Protein AF-A0A1H0P4Z0-F1 (afdb_monomer_lite)

Secondary structure (DSSP, 8-state):
----HHHHHHHHHHHHHHHHHHHTT----HHHHT---------TT--EEBTTT--EESS--HHHHHHTT-S-HHHHHHTT-B-

pLDDT: mean 74.06, std 16.57, range [48.56, 93.88]

Sequence (83 aa):
MHIPESMAKGIRKCHMESCERIERGEEKPSKLANITMKTKHPTRYHRGICSICGEWCEMITKEHAHRHGFESADAMARAGVVK

Organism: Selenomonas ruminantium (NCBI:txid971)

Radius of gyration: 26.12 Å; chains: 1; bounding box: 42×52×55 Å

Foldseek 3Di:
DDDPVVVVVVVVVVVVVVVVCVVVPPPPPVVVVVVPVDDPQQAQQDFAAQQVPRDTDNGQDQVNCVVVPHPGSRSVRNVVRGD

Structure (mmCIF, N/CA/C/O backbone):
data_AF-A0A1H0P4Z0-F1
#
_entry.id   AF-A0A1H0P4Z0-F1
#
loop_
_atom_site.group_PDB
_atom_site.id
_atom_site.type_symbol
_atom_site.label_atom_id
_atom_site.label_alt_id
_atom_site.label_comp_id
_atom_site.label_asym_id
_atom_site.label_entity_id
_atom_site.label_seq_id
_atom_site.pdbx_PDB_ins_code
_atom_site.Cartn_x
_atom_site.Cartn_y
_atom_site.Cartn_z
_atom_site.occupancy
_atom_site.B_iso_or_equiv
_atom_site.auth_seq_id
_atom_site.auth_comp_id
_atom_site.auth_asym_id
_atom_site.auth_atom_id
_atom_site.pdbx_PDB_model_num
ATOM 1 N N . MET A 1 1 ? 32.966 34.806 -31.068 1.00 48.56 1 MET A N 1
ATOM 2 C CA . MET A 1 1 ? 31.814 34.048 -31.605 1.00 48.56 1 MET A CA 1
ATOM 3 C C . MET A 1 1 ? 30.872 35.061 -32.247 1.00 48.56 1 MET A C 1
ATOM 5 O O . MET A 1 1 ? 30.313 35.867 -31.518 1.00 48.56 1 MET A O 1
ATOM 9 N N . HIS A 1 2 ? 30.785 35.118 -33.578 1.00 62.59 2 HIS A N 1
ATOM 10 C CA . HIS A 1 2 ? 29.934 36.085 -34.285 1.00 62.59 2 HIS A CA 1
ATOM 11 C C . HIS A 1 2 ? 28.665 35.357 -34.740 1.00 62.59 2 HIS A C 1
ATOM 13 O O . HIS A 1 2 ? 28.750 34.432 -35.544 1.00 62.59 2 HIS A O 1
ATOM 19 N N . ILE A 1 3 ? 27.513 35.698 -34.156 1.00 60.75 3 ILE A N 1
ATOM 20 C CA . ILE A 1 3 ? 26.237 35.058 -34.498 1.00 60.75 3 ILE A CA 1
ATOM 21 C C . ILE A 1 3 ? 25.678 35.777 -35.732 1.00 60.75 3 ILE A C 1
ATOM 23 O O . ILE A 1 3 ? 25.465 36.988 -35.659 1.00 60.75 3 ILE A O 1
ATOM 27 N N . PRO A 1 4 ? 25.430 35.076 -36.851 1.00 64.56 4 PRO A N 1
ATOM 28 C CA . PRO A 1 4 ? 24.885 35.697 -38.052 1.00 64.56 4 PRO A CA 1
ATOM 29 C C . PRO A 1 4 ? 23.505 36.318 -37.778 1.00 64.56 4 PRO A C 1
ATOM 31 O O . PRO A 1 4 ? 22.661 35.733 -37.094 1.00 64.56 4 PRO A O 1
ATOM 34 N N . GLU A 1 5 ? 23.260 37.513 -38.324 1.00 61.47 5 GLU A N 1
ATOM 35 C CA . GLU A 1 5 ? 22.076 38.335 -38.016 1.00 61.47 5 GLU A CA 1
ATOM 36 C C . GLU A 1 5 ? 20.737 37.637 -38.305 1.00 61.47 5 GLU A C 1
ATOM 38 O O . GLU A 1 5 ? 19.731 37.915 -37.646 1.00 61.47 5 GLU A O 1
ATOM 43 N N . SER A 1 6 ? 20.720 36.705 -39.262 1.00 61.78 6 SER A N 1
ATOM 44 C CA . SER A 1 6 ? 19.555 35.874 -39.584 1.00 61.78 6 SER A CA 1
ATOM 45 C C . SER A 1 6 ? 19.150 34.970 -38.415 1.00 61.78 6 SER A C 1
ATOM 47 O O . SER A 1 6 ? 17.962 34.865 -38.106 1.00 61.78 6 SER A O 1
ATOM 49 N N . MET A 1 7 ? 20.122 34.399 -37.695 1.00 59.00 7 MET A N 1
ATOM 50 C CA . MET A 1 7 ? 19.875 33.615 -36.482 1.00 59.00 7 MET A CA 1
ATOM 51 C C . MET A 1 7 ? 19.434 34.511 -35.320 1.00 59.00 7 MET A C 1
ATOM 53 O O . MET A 1 7 ? 18.481 34.177 -34.622 1.00 59.00 7 MET A O 1
ATOM 57 N N . ALA A 1 8 ? 20.034 35.693 -35.151 1.00 59.66 8 ALA A N 1
ATOM 58 C CA . ALA A 1 8 ? 19.649 36.634 -34.092 1.00 59.66 8 ALA A CA 1
ATOM 59 C C . ALA A 1 8 ? 18.216 37.188 -34.255 1.00 59.66 8 ALA A C 1
ATOM 61 O O . ALA A 1 8 ? 17.549 37.515 -33.269 1.00 59.66 8 ALA A O 1
ATOM 62 N N . LYS A 1 9 ? 17.719 37.315 -35.492 1.00 58.75 9 LYS A N 1
ATOM 63 C CA . LYS A 1 9 ? 16.317 37.680 -35.771 1.00 58.75 9 LYS A CA 1
ATOM 64 C C . LYS A 1 9 ? 15.356 36.522 -35.470 1.00 58.75 9 LYS A C 1
ATOM 66 O O . LYS A 1 9 ? 14.316 36.761 -34.863 1.00 58.75 9 LYS A O 1
ATOM 71 N N . GLY A 1 10 ? 15.726 35.283 -35.809 1.00 58.97 10 GLY A N 1
ATOM 72 C CA . GLY A 1 10 ? 14.933 34.088 -35.488 1.00 58.97 10 GLY A CA 1
ATOM 73 C C . GLY A 1 10 ? 14.804 33.835 -33.983 1.00 58.97 10 GLY A C 1
ATOM 74 O O . GLY A 1 10 ? 13.705 33.600 -33.488 1.00 58.97 10 GLY A O 1
ATOM 75 N N . ILE A 1 11 ? 15.904 33.984 -33.238 1.00 59.91 11 ILE A N 1
ATOM 76 C CA . ILE A 1 11 ? 15.933 33.791 -31.778 1.00 59.91 11 ILE A CA 1
ATOM 77 C C . ILE A 1 11 ? 15.015 34.795 -31.065 1.00 59.91 11 ILE A C 1
ATOM 79 O O . ILE A 1 11 ? 14.255 34.415 -30.177 1.00 59.91 11 ILE A O 1
ATOM 83 N N . ARG A 1 12 ? 15.031 36.069 -31.483 1.00 59.84 12 ARG A N 1
ATOM 84 C CA . ARG A 1 12 ? 14.158 37.108 -30.908 1.00 59.84 12 ARG A CA 1
ATOM 85 C C . ARG A 1 12 ? 12.677 36.845 -31.169 1.00 59.84 12 ARG A C 1
ATOM 87 O O . ARG A 1 12 ? 11.868 37.094 -30.283 1.00 59.84 12 ARG A O 1
ATOM 94 N N . LYS A 1 13 ? 12.325 36.310 -32.341 1.00 56.56 13 LYS A N 1
ATOM 95 C CA . LYS A 1 13 ? 10.936 35.963 -32.669 1.00 56.56 13 LYS A CA 1
ATOM 96 C C . LYS A 1 13 ? 10.408 34.844 -31.762 1.00 56.56 13 LYS A C 1
ATOM 98 O O . LYS A 1 13 ? 9.370 35.023 -31.135 1.00 56.56 13 LYS A O 1
ATOM 103 N N . CYS A 1 14 ? 11.181 33.768 -31.596 1.00 55.00 14 CYS A N 1
ATOM 104 C CA . CYS A 1 14 ? 10.817 32.660 -30.705 1.00 55.00 14 CYS A CA 1
ATOM 105 C C . CYS A 1 14 ? 10.729 33.080 -29.225 1.00 55.00 14 CYS A C 1
ATOM 107 O O . CYS A 1 14 ? 9.913 32.541 -28.476 1.00 55.00 14 CYS A O 1
ATOM 109 N N . HIS A 1 15 ? 11.575 34.024 -28.793 1.00 56.56 15 HIS A N 1
ATOM 110 C CA . HIS A 1 15 ? 11.559 34.546 -27.425 1.00 56.56 15 HIS A CA 1
ATOM 111 C C . HIS A 1 15 ? 10.280 35.341 -27.123 1.00 56.56 15 HIS A C 1
ATOM 113 O O . HIS A 1 15 ? 9.646 35.085 -26.103 1.00 56.56 15 HIS A O 1
ATOM 119 N N . MET A 1 16 ? 9.857 36.228 -28.031 1.00 56.81 16 MET A N 1
ATOM 120 C CA . MET A 1 16 ? 8.627 37.016 -27.868 1.00 56.81 16 MET A CA 1
ATOM 121 C C . MET A 1 16 ? 7.376 36.123 -27.859 1.00 56.81 16 MET A C 1
ATOM 123 O O . MET A 1 16 ? 6.548 36.254 -26.963 1.00 56.81 16 MET A O 1
ATOM 127 N N . GLU A 1 17 ? 7.282 35.143 -28.769 1.00 57.44 17 GLU A N 1
ATOM 128 C CA . GLU A 1 17 ? 6.168 34.174 -28.793 1.00 57.44 17 GLU A CA 1
ATOM 129 C C . GLU A 1 17 ? 6.109 33.312 -27.518 1.00 57.44 17 GLU A C 1
ATOM 131 O O . GLU A 1 17 ? 5.029 32.938 -27.060 1.00 57.44 17 GLU A O 1
ATOM 136 N N . SER A 1 18 ? 7.265 33.007 -26.916 1.00 56.12 18 SER A N 1
ATOM 137 C CA . SER A 1 18 ? 7.324 32.264 -25.651 1.00 56.12 18 SER A CA 1
ATOM 138 C C . SER A 1 18 ? 6.902 33.122 -24.456 1.00 56.12 18 SER A C 1
ATOM 140 O O . SER A 1 18 ? 6.168 32.630 -23.603 1.00 56.12 18 SER A O 1
ATOM 142 N N . CYS A 1 19 ? 7.312 34.393 -24.392 1.00 57.88 19 CYS A N 1
ATOM 143 C CA . CYS A 1 19 ? 6.897 35.314 -23.328 1.00 57.88 19 CYS A CA 1
ATOM 144 C C . CYS A 1 19 ? 5.387 35.598 -23.374 1.00 57.88 19 CYS A C 1
ATOM 146 O O . CYS A 1 19 ? 4.720 35.497 -22.346 1.00 57.88 19 CYS A O 1
ATOM 148 N N . GLU A 1 20 ? 4.819 35.827 -24.563 1.00 54.31 20 GLU A N 1
ATOM 149 C CA . GLU A 1 20 ? 3.378 36.075 -24.722 1.00 54.31 20 GLU A CA 1
ATOM 150 C C . GLU A 1 20 ? 2.505 34.877 -24.302 1.00 54.31 20 GLU A C 1
ATOM 152 O O . GLU A 1 20 ? 1.403 35.069 -23.783 1.00 54.31 20 GLU A O 1
ATOM 157 N N . ARG A 1 21 ? 2.984 33.637 -24.483 1.00 55.81 21 ARG A N 1
ATOM 158 C CA . ARG A 1 21 ? 2.285 32.419 -24.022 1.00 55.81 21 ARG A CA 1
ATOM 159 C C . ARG A 1 21 ? 2.363 32.197 -22.512 1.00 55.81 21 ARG A C 1
ATOM 161 O O . ARG A 1 21 ? 1.471 31.567 -21.952 1.00 55.81 21 ARG A O 1
ATOM 168 N N . ILE A 1 22 ? 3.412 32.691 -21.856 1.00 57.62 22 ILE A N 1
ATOM 169 C CA . ILE A 1 22 ? 3.573 32.590 -20.397 1.00 57.62 22 ILE A CA 1
ATOM 170 C C . ILE A 1 22 ? 2.664 33.604 -19.689 1.00 57.62 22 I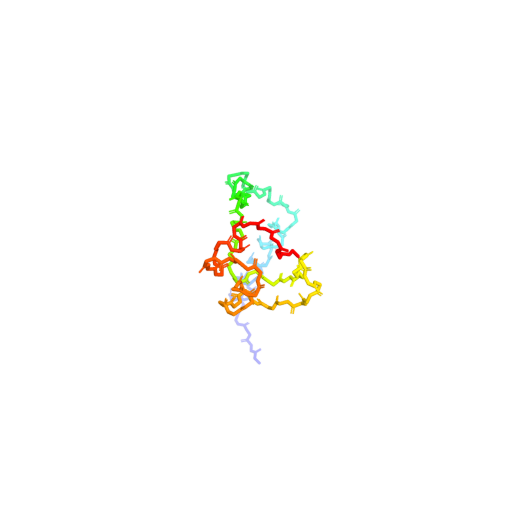LE A C 1
ATOM 172 O O . ILE A 1 22 ? 2.042 33.268 -18.683 1.00 57.62 22 ILE A O 1
ATOM 176 N N . GLU A 1 23 ? 2.560 34.82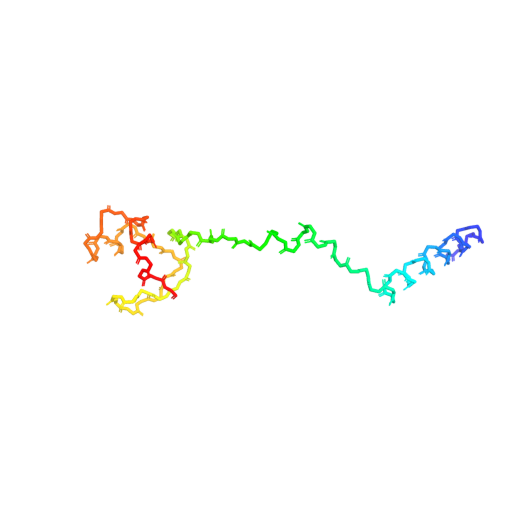6 -20.218 1.00 57.00 23 GLU A N 1
ATOM 177 C CA . GLU A 1 23 ? 1.739 35.898 -19.634 1.00 57.00 23 GLU A CA 1
ATOM 178 C C . GLU A 1 23 ? 0.237 35.666 -19.828 1.00 57.00 23 GLU A C 1
ATOM 180 O O . GLU A 1 23 ? -0.578 35.966 -18.954 1.00 57.00 23 GLU A O 1
ATOM 185 N N . ARG A 1 24 ? -0.143 35.074 -20.961 1.00 57.31 24 ARG A N 1
ATOM 186 C CA . ARG A 1 24 ? -1.527 34.741 -21.288 1.00 57.31 24 ARG A CA 1
ATOM 187 C C . ARG A 1 24 ? 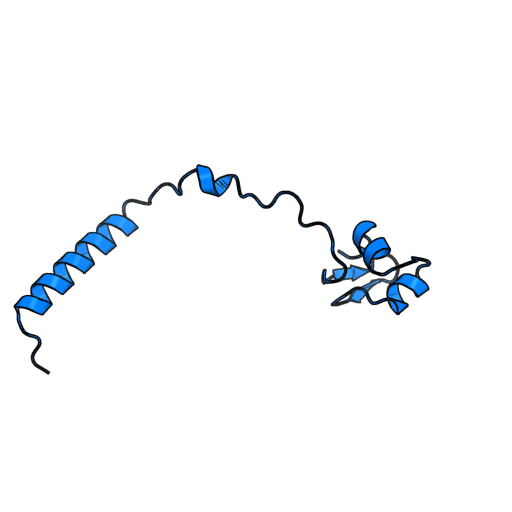-1.851 33.351 -20.748 1.00 57.31 24 ARG A C 1
ATOM 189 O O . ARG A 1 24 ? -2.066 32.440 -21.535 1.00 57.31 24 ARG A O 1
ATOM 196 N N . GLY A 1 25 ? -1.811 33.199 -19.419 1.00 52.50 25 GLY A N 1
ATOM 197 C CA . GLY A 1 25 ? -1.993 31.932 -18.707 1.00 52.50 25 GLY A CA 1
ATOM 198 C C . GLY A 1 25 ? -3.032 31.037 -19.378 1.00 52.50 25 GLY A C 1
ATOM 199 O O . GLY A 1 25 ? -4.233 31.261 -19.236 1.00 52.50 25 GLY A O 1
ATOM 200 N N . GLU A 1 26 ? -2.552 30.059 -20.152 1.00 54.50 26 GLU A N 1
ATOM 201 C CA . GLU A 1 26 ? -3.402 29.118 -20.867 1.00 54.50 26 GLU A CA 1
ATOM 202 C C . GLU A 1 26 ? -4.220 28.386 -19.796 1.00 54.50 26 GLU A C 1
ATOM 204 O O . GLU A 1 26 ? -3.661 27.667 -18.958 1.00 54.50 26 GLU A O 1
ATOM 209 N N . GLU A 1 27 ? -5.539 28.613 -19.769 1.00 59.59 27 GLU A N 1
ATOM 210 C CA . GLU A 1 27 ? -6.457 27.804 -18.977 1.00 59.59 27 GLU A CA 1
ATOM 211 C C . GLU A 1 27 ? -6.165 26.350 -19.335 1.00 59.59 27 GLU A C 1
ATOM 213 O O . GLU A 1 27 ? -6.430 25.904 -20.456 1.00 59.59 27 GLU A O 1
ATOM 218 N N . LYS A 1 28 ? -5.527 25.629 -18.402 1.00 58.03 28 LYS A N 1
ATOM 219 C CA . LYS A 1 28 ? -5.188 24.213 -18.564 1.00 58.03 28 LYS A CA 1
ATOM 220 C C . LYS A 1 28 ? -6.426 23.535 -19.143 1.00 58.03 28 LYS A C 1
ATOM 222 O O . LYS A 1 28 ? -7.491 23.683 -18.539 1.00 58.03 28 LYS A O 1
ATOM 227 N N . PRO A 1 29 ? -6.332 22.818 -20.278 1.00 55.62 29 PRO A N 1
ATOM 228 C CA . PRO A 1 29 ? -7.514 22.272 -20.918 1.00 55.62 29 PRO A CA 1
ATOM 229 C C . PRO A 1 29 ? -8.257 21.431 -19.884 1.00 55.62 29 PRO A C 1
ATOM 231 O O . PRO A 1 29 ? -7.730 20.442 -19.371 1.00 55.62 29 PRO A O 1
ATOM 234 N N . SER A 1 30 ? -9.476 2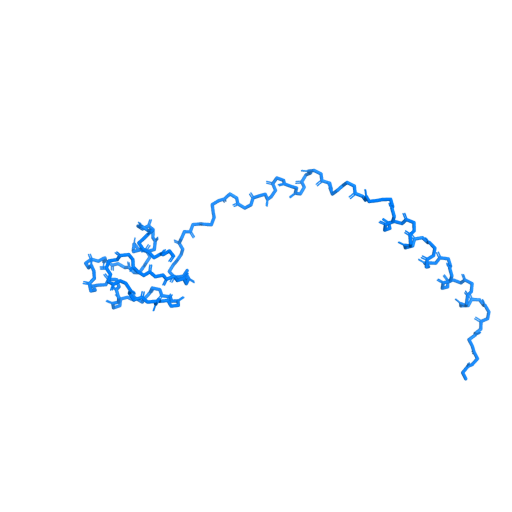1.852 -19.553 1.00 57.28 30 SER A N 1
ATOM 235 C CA . SER A 1 30 ? -10.338 21.283 -18.506 1.00 57.28 30 SER A CA 1
ATOM 236 C C . SER A 1 30 ? -10.562 19.771 -18.659 1.00 57.28 30 SER A C 1
ATOM 238 O O . SER A 1 30 ? -10.901 19.078 -17.703 1.00 57.28 30 SER A O 1
ATOM 240 N N . LYS A 1 31 ? -10.270 19.227 -19.846 1.00 55.41 31 LYS A N 1
ATOM 241 C CA . LYS A 1 31 ? -10.243 17.792 -20.154 1.00 55.41 31 LYS A CA 1
ATOM 242 C C . LYS A 1 31 ? -9.128 17.010 -19.434 1.00 55.41 31 LYS A C 1
ATOM 244 O O . LYS A 1 31 ? -9.324 15.829 -19.175 1.00 55.41 31 LYS A O 1
ATOM 249 N N . LEU A 1 32 ? -8.003 17.636 -19.067 1.00 54.00 32 LEU A N 1
ATOM 250 C CA . LEU A 1 32 ? -6.927 17.005 -18.279 1.00 54.00 32 LEU A CA 1
ATOM 251 C C . LEU A 1 32 ? -7.146 17.130 -16.761 1.00 54.00 32 LEU A C 1
ATOM 253 O O . LEU A 1 32 ? -6.628 16.314 -16.004 1.00 54.00 32 LEU A O 1
ATOM 257 N N . ALA A 1 33 ? -7.945 18.102 -16.305 1.00 53.28 33 ALA A N 1
ATOM 258 C CA . ALA A 1 33 ? -8.263 18.284 -14.882 1.00 53.28 33 ALA A CA 1
ATOM 259 C C . ALA A 1 33 ? -9.112 17.130 -14.307 1.00 53.28 33 ALA A C 1
ATOM 261 O O . ALA A 1 33 ? -9.030 16.824 -13.116 1.00 53.28 33 ALA A O 1
ATOM 262 N N . ASN A 1 34 ? -9.865 16.439 -15.172 1.00 50.47 34 ASN A N 1
ATOM 263 C CA . ASN A 1 34 ? -10.657 15.253 -14.830 1.00 50.47 34 ASN A CA 1
ATOM 264 C C . ASN A 1 34 ? -9.866 13.935 -14.844 1.00 50.47 34 ASN A C 1
ATOM 266 O O . ASN A 1 34 ? -10.414 12.906 -14.456 1.00 50.47 34 ASN A O 1
ATOM 270 N N . ILE A 1 35 ? -8.566 13.958 -15.171 1.00 55.72 35 ILE A N 1
ATOM 271 C CA . ILE A 1 35 ? -7.620 12.901 -14.760 1.00 55.72 35 ILE A CA 1
ATOM 272 C C . ILE A 1 35 ? -7.192 13.168 -13.306 1.00 55.72 35 ILE A C 1
ATOM 274 O O . ILE A 1 35 ? -6.044 12.999 -12.901 1.00 55.72 35 ILE A O 1
ATOM 278 N N . THR A 1 36 ? -8.121 13.640 -12.478 1.00 54.97 36 THR A N 1
ATOM 279 C CA . THR A 1 36 ? -7.981 13.540 -11.036 1.00 54.97 36 THR A CA 1
ATOM 280 C C . THR A 1 36 ? -7.931 12.045 -10.764 1.00 54.97 36 THR A C 1
ATOM 282 O O . THR A 1 36 ? -8.901 11.346 -11.048 1.00 54.97 36 THR A O 1
ATOM 285 N N . MET A 1 37 ? -6.771 11.548 -10.327 1.00 57.53 37 MET A N 1
ATOM 286 C CA . MET A 1 37 ? -6.509 10.136 -10.051 1.00 57.53 37 MET A CA 1
ATOM 287 C C . MET A 1 37 ? -7.522 9.598 -9.038 1.00 57.53 37 MET A C 1
ATOM 289 O O . MET A 1 37 ? -7.284 9.593 -7.831 1.00 57.53 37 MET A O 1
ATOM 293 N N . LYS A 1 38 ? -8.688 9.175 -9.525 1.00 57.81 38 LYS A N 1
ATOM 294 C CA . LYS A 1 38 ? -9.681 8.490 -8.718 1.00 57.81 38 LYS A CA 1
ATOM 295 C C . LYS A 1 38 ? -9.051 7.156 -8.347 1.00 57.81 38 LYS A C 1
ATOM 297 O O . LYS A 1 38 ? -8.659 6.379 -9.214 1.00 57.81 38 LYS A O 1
ATOM 302 N N . THR A 1 39 ? -8.914 6.964 -7.037 1.00 58.09 39 THR A N 1
ATOM 303 C CA . THR A 1 39 ? -8.500 5.729 -6.365 1.00 58.09 39 THR A CA 1
ATOM 304 C C . THR A 1 39 ? -7.071 5.264 -6.658 1.00 58.09 39 THR A C 1
ATOM 306 O O . THR A 1 39 ? -6.844 4.298 -7.382 1.00 58.09 39 THR A O 1
ATOM 309 N N . LYS A 1 40 ? -6.083 5.869 -5.975 1.00 65.44 40 LYS A N 1
ATOM 310 C CA . LYS A 1 40 ? -4.874 5.117 -5.597 1.00 65.44 40 LYS A CA 1
ATOM 311 C C . LYS A 1 40 ? -5.329 3.984 -4.680 1.00 65.44 40 LYS A C 1
ATOM 313 O O . LYS A 1 40 ? -5.515 4.195 -3.485 1.00 65.44 40 LYS A O 1
ATOM 318 N N . HIS A 1 41 ? -5.580 2.806 -5.246 1.00 71.38 41 HIS A N 1
ATOM 319 C CA . HIS A 1 41 ? -5.792 1.615 -4.438 1.00 71.38 41 HIS A CA 1
ATOM 320 C C . HIS A 1 41 ? -4.561 1.427 -3.544 1.00 71.38 41 HIS A C 1
ATOM 322 O O . HIS A 1 41 ? -3.438 1.492 -4.058 1.00 71.38 41 HIS A O 1
ATOM 328 N N . PRO A 1 42 ? -4.735 1.245 -2.225 1.00 75.56 42 PRO A N 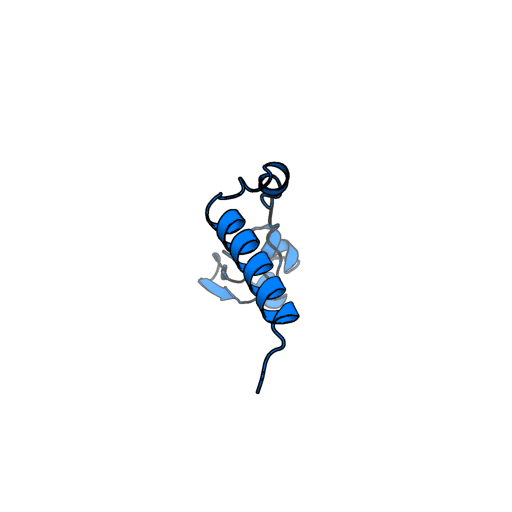1
ATOM 329 C CA . PRO A 1 42 ? -3.609 0.995 -1.346 1.00 75.56 42 PRO A CA 1
ATOM 330 C C . PRO A 1 42 ? -2.950 -0.314 -1.787 1.00 75.56 42 PRO A C 1
ATOM 332 O O . PRO A 1 42 ? -3.564 -1.381 -1.801 1.00 75.56 42 PRO A O 1
ATOM 335 N N . THR A 1 43 ? -1.704 -0.197 -2.236 1.00 85.56 43 THR A N 1
ATOM 336 C CA . THR A 1 43 ? -0.874 -1.334 -2.637 1.00 85.56 43 THR A CA 1
ATOM 337 C C . THR A 1 43 ? 0.106 -1.648 -1.521 1.00 85.56 43 THR A C 1
ATOM 339 O O . THR A 1 43 ? 0.404 -0.799 -0.681 1.00 85.56 43 THR A O 1
ATOM 342 N N . ARG A 1 44 ? 0.676 -2.854 -1.534 1.00 85.19 44 ARG A N 1
ATOM 343 C CA . ARG A 1 44 ? 1.710 -3.250 -0.569 1.00 85.19 44 ARG A CA 1
ATOM 344 C C . ARG A 1 44 ? 2.954 -2.350 -0.571 1.00 85.19 44 ARG A C 1
ATOM 346 O O . ARG A 1 44 ? 3.731 -2.403 0.368 1.00 85.19 44 ARG A O 1
ATOM 353 N N . TYR A 1 45 ? 3.161 -1.544 -1.612 1.00 86.25 45 TYR A N 1
ATOM 354 C CA . TYR A 1 45 ? 4.287 -0.609 -1.728 1.00 86.25 45 TYR A CA 1
ATOM 355 C C . TYR A 1 45 ? 3.978 0.778 -1.153 1.00 86.25 45 TYR A C 1
ATOM 357 O O . TYR A 1 45 ? 4.754 1.717 -1.337 1.00 86.25 45 TYR A O 1
ATOM 365 N N . HIS A 1 46 ? 2.828 0.935 -0.496 1.00 83.62 46 HIS A N 1
ATOM 366 C CA . HIS A 1 46 ? 2.514 2.167 0.195 1.00 83.62 46 HIS A CA 1
ATOM 367 C C . HIS A 1 46 ? 3.367 2.282 1.460 1.00 83.62 46 HIS A C 1
ATOM 369 O O . HIS A 1 46 ? 3.280 1.448 2.359 1.00 83.62 46 HIS A O 1
ATOM 375 N N . ARG A 1 47 ? 4.196 3.327 1.497 1.00 88.50 47 ARG A N 1
ATOM 376 C CA . ARG A 1 47 ? 4.962 3.723 2.680 1.00 88.50 47 ARG A CA 1
ATOM 377 C C . ARG A 1 47 ? 4.022 4.358 3.697 1.00 88.50 47 ARG A C 1
ATOM 379 O O . ARG A 1 47 ? 3.236 5.218 3.303 1.00 88.50 47 ARG A O 1
ATOM 386 N N . GLY A 1 48 ? 4.140 3.971 4.960 1.00 90.25 48 GLY A N 1
ATOM 387 C CA . GLY A 1 48 ? 3.341 4.537 6.042 1.00 90.25 48 GLY A CA 1
ATOM 388 C C . GLY A 1 48 ? 3.571 3.832 7.371 1.00 90.25 48 GLY A C 1
ATOM 389 O O . GLY A 1 48 ? 4.432 2.959 7.499 1.00 90.25 48 GLY A O 1
ATOM 390 N N . ILE A 1 49 ? 2.777 4.207 8.364 1.00 91.69 49 ILE A N 1
ATOM 391 C CA . ILE A 1 49 ? 2.786 3.622 9.701 1.00 91.69 49 ILE A CA 1
ATOM 392 C C . ILE A 1 49 ? 1.699 2.557 9.775 1.00 91.69 49 ILE A C 1
ATOM 394 O O . ILE A 1 49 ? 0.546 2.792 9.406 1.00 91.69 49 ILE A O 1
ATOM 398 N N . CYS A 1 50 ? 2.050 1.375 10.274 1.00 92.69 50 CYS A N 1
ATOM 399 C CA . CYS A 1 50 ? 1.064 0.349 10.575 1.00 92.69 50 CYS A CA 1
ATOM 400 C C . CYS A 1 50 ? 0.215 0.778 11.778 1.00 92.69 50 CYS A C 1
ATOM 402 O O . CYS A 1 50 ? 0.722 0.931 12.884 1.00 92.69 50 CYS A O 1
ATOM 404 N N . SER A 1 51 ? -1.096 0.908 11.593 1.00 90.75 51 SER A N 1
ATOM 405 C CA . SER A 1 51 ? -2.037 1.301 12.654 1.00 90.75 51 SER A CA 1
ATOM 406 C C . SER A 1 51 ? -2.204 0.235 13.747 1.00 90.75 51 SER A C 1
ATOM 408 O O . SER A 1 51 ? -2.833 0.506 14.764 1.00 90.75 51 SER A O 1
ATOM 410 N N . ILE A 1 52 ? -1.682 -0.982 13.535 1.00 91.75 52 ILE A N 1
ATOM 411 C CA . ILE A 1 52 ? -1.793 -2.105 14.479 1.00 91.75 52 ILE A CA 1
ATOM 412 C C . ILE A 1 52 ? -0.605 -2.126 15.449 1.00 91.75 52 ILE A C 1
ATOM 414 O O . ILE A 1 52 ? -0.806 -2.285 16.648 1.00 91.75 52 ILE A O 1
ATOM 418 N N . CYS A 1 53 ? 0.628 -1.971 14.949 1.00 93.00 53 CYS A N 1
ATOM 419 C CA . CYS A 1 53 ? 1.844 -2.012 15.776 1.00 93.00 53 CYS A CA 1
ATOM 420 C C . CYS A 1 53 ? 2.576 -0.672 15.921 1.00 93.00 53 CYS A C 1
ATOM 422 O O . CYS A 1 53 ? 3.481 -0.575 16.741 1.00 93.00 53 CYS A O 1
ATOM 424 N N . GLY A 1 54 ? 2.231 0.348 15.134 1.00 91.62 54 GLY A N 1
ATOM 425 C CA . GLY A 1 54 ? 2.917 1.642 15.131 1.00 91.62 54 GLY A CA 1
ATOM 426 C C . GLY A 1 54 ? 4.279 1.648 14.427 1.00 91.62 54 GLY A C 1
ATOM 427 O O . GLY A 1 54 ? 4.965 2.666 14.452 1.00 91.62 54 GLY A O 1
ATOM 428 N N . GLU A 1 55 ? 4.690 0.547 13.788 1.00 91.19 55 GLU A N 1
ATOM 429 C CA . GLU A 1 55 ? 5.957 0.483 13.053 1.00 91.19 55 GLU A CA 1
ATOM 430 C C . GLU A 1 55 ? 5.853 1.214 11.706 1.00 91.19 55 GLU A C 1
ATOM 432 O O . GLU A 1 55 ? 4.892 1.031 10.949 1.00 91.19 55 GLU A O 1
ATOM 437 N N . TRP A 1 56 ? 6.873 2.014 11.381 1.00 90.75 56 TRP A N 1
ATOM 438 C CA . TRP A 1 56 ? 7.034 2.581 10.045 1.00 90.75 56 TRP A CA 1
ATOM 439 C C . TRP A 1 56 ? 7.476 1.492 9.069 1.00 90.75 56 TRP A C 1
ATOM 441 O O . TRP A 1 56 ? 8.486 0.823 9.285 1.00 90.75 56 TRP A O 1
ATOM 451 N N . CYS A 1 57 ? 6.746 1.347 7.969 1.00 87.94 57 CYS A N 1
ATOM 452 C CA . CYS A 1 57 ? 7.048 0.391 6.917 1.00 87.94 57 CYS A CA 1
ATOM 453 C C . CYS A 1 57 ? 7.197 1.118 5.580 1.00 87.94 57 CYS A C 1
ATOM 455 O O . CYS A 1 57 ? 6.312 1.861 5.155 1.00 87.94 57 CYS A O 1
ATOM 457 N N . GLU A 1 58 ? 8.298 0.867 4.866 1.00 89.75 58 GLU A N 1
ATOM 458 C CA . GLU A 1 58 ? 8.426 1.328 3.478 1.00 89.75 58 GLU A CA 1
ATOM 459 C C . GLU A 1 58 ? 7.574 0.493 2.511 1.00 89.75 58 GLU A C 1
ATOM 461 O O . GLU A 1 58 ? 7.125 0.968 1.469 1.00 89.75 58 GLU A O 1
ATOM 466 N N . MET A 1 59 ? 7.357 -0.772 2.857 1.00 90.81 59 MET A N 1
ATOM 467 C CA . MET A 1 59 ? 6.468 -1.674 2.147 1.00 90.81 59 MET A CA 1
ATOM 468 C C . MET A 1 59 ? 5.935 -2.730 3.107 1.00 90.81 59 MET A C 1
ATOM 470 O O . MET A 1 59 ? 6.615 -3.139 4.048 1.00 90.81 59 MET A O 1
ATOM 474 N N . ILE A 1 60 ? 4.735 -3.221 2.832 1.00 91.31 60 ILE A N 1
ATOM 475 C CA . ILE A 1 60 ? 4.129 -4.320 3.569 1.00 91.31 60 ILE A CA 1
ATOM 476 C C . ILE A 1 60 ? 4.791 -5.621 3.113 1.00 91.31 60 ILE A C 1
ATOM 478 O O . ILE A 1 60 ? 4.620 -6.073 1.973 1.00 91.31 60 ILE A O 1
ATOM 482 N N . THR A 1 61 ? 5.568 -6.231 4.005 1.00 92.62 61 THR A N 1
ATOM 483 C CA . THR A 1 61 ? 6.165 -7.550 3.780 1.00 92.62 61 THR A CA 1
ATOM 484 C C . THR A 1 61 ? 5.173 -8.659 4.128 1.00 92.62 61 THR A C 1
ATOM 486 O O . THR A 1 61 ? 4.204 -8.451 4.862 1.00 92.62 61 THR A O 1
ATOM 489 N N . LYS A 1 62 ? 5.402 -9.868 3.598 1.00 92.94 62 LYS A N 1
ATOM 490 C CA . LYS A 1 62 ? 4.574 -11.035 3.946 1.00 92.94 62 LYS A CA 1
ATOM 491 C C . LYS A 1 62 ? 4.663 -11.354 5.438 1.00 92.94 62 LYS A C 1
ATOM 493 O O . LYS A 1 62 ? 3.636 -11.594 6.055 1.00 92.94 6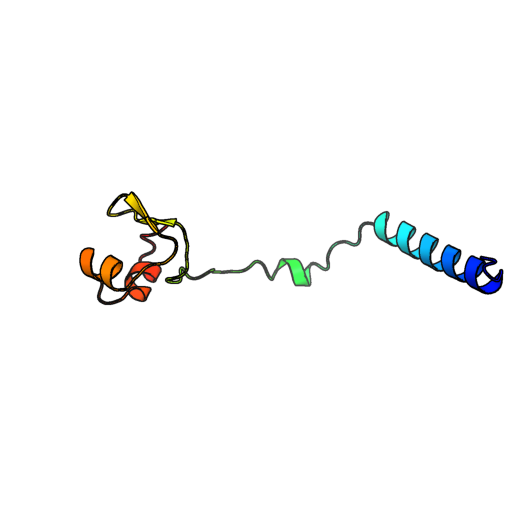2 LYS A O 1
ATOM 498 N N . GLU A 1 63 ? 5.858 -11.300 6.023 1.00 92.06 63 GLU A N 1
ATOM 499 C CA . GLU A 1 63 ? 6.038 -11.523 7.463 1.00 92.06 63 GLU A CA 1
ATOM 500 C C . GLU A 1 63 ? 5.253 -10.521 8.309 1.00 92.06 63 GLU A C 1
ATOM 502 O O . GLU A 1 63 ? 4.581 -10.919 9.257 1.00 92.06 63 GLU A O 1
ATOM 507 N N . HIS A 1 64 ? 5.288 -9.235 7.945 1.00 90.88 64 HIS A N 1
ATOM 508 C CA . HIS A 1 64 ? 4.540 -8.206 8.662 1.00 90.88 64 HIS A CA 1
ATOM 509 C C . HIS A 1 64 ? 3.025 -8.452 8.573 1.00 90.88 64 HIS A C 1
ATOM 511 O O . HIS A 1 64 ? 2.320 -8.368 9.574 1.00 90.88 64 HIS A O 1
ATOM 517 N N . ALA A 1 65 ? 2.529 -8.864 7.403 1.00 92.88 65 ALA A N 1
ATOM 518 C CA . ALA A 1 65 ? 1.131 -9.248 7.225 1.00 92.88 65 ALA A CA 1
ATOM 519 C C . ALA A 1 65 ? 0.739 -10.476 8.072 1.00 92.88 65 ALA A C 1
ATOM 521 O O . ALA A 1 65 ? -0.273 -10.435 8.774 1.00 92.88 65 ALA A O 1
ATOM 522 N N . HIS A 1 66 ? 1.559 -11.531 8.079 1.00 93.81 66 HIS A N 1
ATOM 523 C CA . HIS A 1 66 ? 1.303 -12.743 8.865 1.00 93.81 66 HIS A CA 1
ATOM 524 C C . HIS A 1 66 ? 1.346 -12.495 10.375 1.00 93.81 66 HIS A C 1
ATOM 526 O O . HIS A 1 66 ? 0.535 -13.065 11.103 1.00 93.81 66 HIS A O 1
ATOM 532 N N . ARG A 1 67 ? 2.221 -11.599 10.852 1.00 93.88 67 ARG A N 1
ATOM 533 C CA . ARG A 1 67 ? 2.263 -11.179 12.264 1.00 93.88 67 ARG A CA 1
ATOM 534 C C . ARG A 1 67 ? 0.924 -10.606 12.736 1.00 93.88 67 ARG A C 1
ATOM 536 O O . ARG A 1 67 ? 0.568 -10.752 13.900 1.00 93.88 67 ARG A O 1
ATOM 543 N N . HIS A 1 68 ? 0.181 -9.984 11.825 1.00 91.38 68 HIS A N 1
ATOM 544 C CA . HIS A 1 68 ? -1.136 -9.404 12.077 1.00 91.38 68 HIS A CA 1
ATOM 545 C C . HIS A 1 68 ? -2.300 -10.299 11.622 1.00 91.38 68 HIS A C 1
ATOM 547 O O . HIS A 1 68 ? -3.442 -9.849 11.600 1.00 91.38 68 HIS A O 1
ATOM 553 N N . GLY A 1 69 ? -2.031 -11.562 11.273 1.00 93.06 69 GLY A N 1
ATOM 554 C CA . GLY A 1 69 ? -3.057 -12.534 10.892 1.00 93.06 69 GLY A CA 1
ATOM 555 C C . GLY A 1 69 ? -3.614 -12.361 9.476 1.00 93.06 69 GLY A C 1
ATOM 556 O O . GLY A 1 69 ? -4.625 -12.975 9.144 1.00 93.06 69 GLY A O 1
ATOM 557 N N . PHE A 1 70 ? -2.979 -11.555 8.622 1.00 93.31 70 PHE A N 1
ATOM 558 C CA . PHE A 1 70 ? -3.370 -11.453 7.218 1.00 93.31 70 PHE A CA 1
ATOM 559 C C . PHE A 1 70 ? -2.774 -12.601 6.397 1.00 93.31 70 PHE A C 1
ATOM 561 O O . PHE A 1 70 ? -1.614 -12.977 6.559 1.00 93.31 70 PHE A O 1
ATOM 568 N N . GLU A 1 71 ? -3.561 -13.113 5.451 1.00 92.50 71 GLU A N 1
ATOM 569 C CA . GLU A 1 71 ? -3.140 -14.163 4.513 1.00 92.50 71 GLU A CA 1
ATOM 570 C C . GLU A 1 71 ? -2.050 -13.677 3.541 1.00 92.50 71 GLU A C 1
ATOM 572 O O . GLU A 1 71 ? -1.206 -14.447 3.088 1.00 92.50 71 GLU A O 1
ATOM 577 N N . SER A 1 72 ? -2.049 -12.380 3.214 1.00 93.00 72 SER A N 1
ATOM 578 C CA . SER A 1 72 ? -1.073 -11.777 2.305 1.00 93.00 72 SER A CA 1
ATOM 579 C C . SER A 1 72 ? -0.845 -10.291 2.582 1.00 93.00 72 SER A C 1
ATOM 581 O O . SER A 1 72 ? -1.706 -9.591 3.118 1.00 93.00 72 SER A O 1
ATOM 583 N N . ALA A 1 73 ? 0.309 -9.785 2.137 1.00 90.69 73 ALA A N 1
ATOM 584 C CA . ALA A 1 73 ? 0.637 -8.359 2.180 1.00 90.69 73 ALA A CA 1
ATOM 585 C C . ALA A 1 73 ? -0.373 -7.495 1.409 1.00 90.69 73 ALA A C 1
ATOM 587 O O . ALA A 1 73 ? -0.688 -6.385 1.831 1.00 90.69 73 ALA A O 1
ATOM 588 N N . ASP A 1 74 ? -0.925 -8.009 0.307 1.00 90.56 74 ASP A N 1
ATOM 589 C CA . ASP A 1 74 ? -1.941 -7.294 -0.464 1.00 90.56 74 ASP A CA 1
ATOM 590 C C . ASP A 1 74 ? -3.294 -7.258 0.255 1.00 90.56 74 ASP A C 1
ATOM 592 O O . ASP A 1 74 ? -4.008 -6.263 0.149 1.00 90.56 74 ASP A O 1
ATOM 596 N N . ALA A 1 75 ? -3.651 -8.300 1.016 1.00 90.69 75 ALA A N 1
ATOM 597 C CA . ALA A 1 75 ? -4.839 -8.270 1.873 1.00 90.69 75 ALA A CA 1
ATOM 598 C C . ALA A 1 75 ? -4.703 -7.200 2.965 1.00 90.69 75 ALA A C 1
ATOM 600 O O . ALA A 1 75 ? -5.630 -6.420 3.177 1.00 90.69 75 ALA A O 1
ATOM 601 N N . MET A 1 76 ? -3.521 -7.104 3.580 1.00 91.44 76 MET A N 1
ATOM 602 C CA . MET A 1 76 ? -3.211 -6.057 4.553 1.00 91.44 76 MET A CA 1
ATOM 603 C C . MET A 1 76 ? -3.230 -4.653 3.920 1.00 91.44 76 MET A C 1
ATOM 605 O O . MET A 1 76 ? -3.795 -3.725 4.494 1.00 91.44 76 MET A O 1
ATOM 609 N N . ALA A 1 77 ? -2.688 -4.492 2.708 1.00 89.69 77 ALA A N 1
ATOM 610 C CA . ALA A 1 77 ? -2.747 -3.229 1.972 1.00 89.69 77 ALA A CA 1
ATOM 611 C C . ALA A 1 77 ? -4.195 -2.803 1.683 1.00 89.69 77 ALA A C 1
ATOM 613 O O . ALA A 1 77 ? -4.577 -1.668 1.960 1.00 89.69 77 ALA A O 1
ATOM 614 N N . ARG A 1 78 ? -5.029 -3.731 1.193 1.00 89.88 78 ARG A N 1
ATOM 615 C CA . ARG A 1 78 ? -6.454 -3.486 0.919 1.00 89.88 78 ARG A CA 1
ATOM 616 C C . ARG A 1 78 ? -7.252 -3.143 2.174 1.00 89.88 78 ARG A C 1
ATOM 618 O O . ARG A 1 78 ? -8.193 -2.363 2.078 1.00 89.88 78 ARG A O 1
ATOM 625 N N . ALA A 1 79 ? -6.866 -3.681 3.331 1.00 89.38 79 ALA A N 1
ATOM 626 C CA . ALA A 1 79 ? -7.466 -3.331 4.616 1.00 89.38 79 ALA A CA 1
ATOM 627 C C . ALA A 1 79 ? -7.150 -1.887 5.057 1.00 89.38 79 ALA A C 1
ATOM 629 O O . ALA A 1 79 ? -7.797 -1.372 5.966 1.00 89.38 79 ALA A O 1
ATOM 630 N N . GLY A 1 80 ? -6.176 -1.218 4.424 1.00 87.38 80 GLY A N 1
ATOM 631 C CA . GLY A 1 80 ? -5.864 0.187 4.692 1.00 87.38 80 GLY A CA 1
ATOM 632 C C . GLY A 1 80 ? -5.307 0.428 6.094 1.00 87.38 80 GLY A C 1
ATOM 633 O O . GLY A 1 80 ? -5.523 1.494 6.666 1.00 87.38 80 GLY A O 1
ATOM 634 N N . VAL A 1 81 ? -4.628 -0.565 6.671 1.00 89.38 81 VAL A N 1
ATOM 635 C CA . VAL A 1 81 ? -4.049 -0.468 8.020 1.00 89.38 81 VAL A CA 1
ATOM 636 C C . VAL A 1 81 ? -2.728 0.303 8.044 1.00 89.38 81 VAL A C 1
ATOM 638 O O . VAL A 1 81 ? -2.356 0.816 9.094 1.00 89.38 81 VAL A O 1
ATOM 641 N N . VAL A 1 82 ? -2.037 0.421 6.906 1.00 86.81 82 VAL A N 1
ATOM 642 C CA . VAL A 1 82 ? -0.823 1.238 6.749 1.00 86.81 82 VAL A CA 1
ATOM 643 C C . VAL A 1 82 ? -1.193 2.569 6.090 1.00 86.81 82 VAL A C 1
ATOM 645 O O . VAL A 1 82 ? -1.784 2.551 5.006 1.00 86.81 82 VAL A O 1
ATOM 648 N N . LYS A 1 83 ? -0.886 3.694 6.752 1.00 84.44 83 LYS A N 1
ATOM 649 C CA . LYS A 1 83 ? -1.231 5.067 6.330 1.00 84.44 83 LYS A CA 1
ATOM 650 C C . LYS A 1 83 ? -0.114 6.067 6.604 1.00 84.44 83 LYS A C 1
ATOM 652 O O . LYS A 1 83 ? 0.694 5.805 7.521 1.00 84.44 83 LYS A O 1
#